Protein AF-A0AAD6L4G0-F1 (afdb_monomer_lite)

pLDDT: mean 73.36, std 23.01, range [27.33, 98.12]

Secondary structure (DSSP, 8-state):
--STTGGGSTT-TTSHHHHHHHHHHHHHHHHHHHHHHHHHHHHHHHHHHHHHHHHHHHTTSSPPPPTTHHHHHTS--S---SS------------------TT------------------

InterPro domains:
  IPR019339 CBF1-interacting co-repressor CIR, N-terminal domain [PF10197] (11-46)
  IPR019339 CBF1-interacting co-repressor CIR, N-terminal domain [SM01083] (10-46)
  IPR051376 Pre-mRNA-splicing factor CWC25 [PTHR16196] (1-111)

Foldseek 3Di:
DPCPVLLVDPPRCPNPVNVVVVVVVVVVVVVVVVVVVVVVVVVVVVVVVVVVVVVCVVVVVDPDDDPCVCCVVVLVPPDDPDDDDDDDDPPPPPPPPPDPPPDDDPPDDDDDDDDDDDDDD

Organism: NCBI:txid889485

Structure (mmCIF, N/CA/C/O backbone):
data_AF-A0AAD6L4G0-F1
#
_entry.id   AF-A0AAD6L4G0-F1
#
loop_
_atom_site.group_PDB
_atom_site.id
_atom_site.type_symbol
_atom_site.label_atom_id
_atom_site.label_alt_id
_atom_site.label_comp_id
_atom_site.label_asym_id
_atom_site.label_entity_id
_atom_site.label_seq_id
_atom_site.pdbx_PDB_ins_code
_atom_site.Cartn_x
_atom_site.Cartn_y
_atom_site.Cartn_z
_atom_site.occupancy
_atom_site.B_iso_or_equiv
_atom_site.auth_seq_id
_atom_site.auth_comp_id
_atom_site.auth_asym_id
_atom_site.auth_atom_id
_atom_site.pdbx_PDB_model_num
ATOM 1 N N . MET A 1 1 ? 32.839 -9.065 -27.907 1.00 72.00 1 MET A N 1
ATOM 2 C CA . MET A 1 1 ? 31.527 -8.377 -28.013 1.00 72.00 1 MET A CA 1
ATOM 3 C C . MET A 1 1 ? 30.476 -9.296 -28.658 1.00 72.00 1 MET A C 1
ATOM 5 O O . MET A 1 1 ? 29.988 -8.985 -29.734 1.00 72.00 1 MET A O 1
ATOM 9 N N . ALA A 1 2 ? 30.110 -10.428 -28.044 1.00 69.19 2 ALA A N 1
ATOM 10 C CA . ALA A 1 2 ? 29.283 -11.436 -28.733 1.00 69.19 2 ALA A CA 1
ATOM 11 C C . ALA A 1 2 ? 27.767 -11.386 -28.426 1.00 69.19 2 ALA A C 1
ATOM 13 O O . ALA A 1 2 ? 26.998 -12.039 -29.117 1.00 69.19 2 ALA A O 1
ATOM 14 N N . LEU A 1 3 ? 27.299 -10.585 -27.454 1.00 82.94 3 LEU A N 1
ATOM 15 C CA . LEU A 1 3 ? 25.878 -10.579 -27.041 1.00 82.94 3 LEU A CA 1
ATOM 16 C C . LEU A 1 3 ? 25.209 -9.190 -27.027 1.00 82.94 3 LEU A C 1
ATOM 18 O O . LEU A 1 3 ? 24.076 -9.035 -26.582 1.00 82.94 3 LEU A O 1
ATOM 22 N N . LYS A 1 4 ? 25.867 -8.153 -27.563 1.00 82.38 4 LYS A N 1
ATOM 23 C CA . LYS A 1 4 ? 25.365 -6.761 -27.514 1.00 82.38 4 LYS A CA 1
ATOM 24 C C . LYS A 1 4 ? 24.028 -6.560 -28.248 1.00 82.38 4 LYS A C 1
ATOM 26 O O . LYS A 1 4 ? 23.288 -5.631 -27.932 1.00 82.38 4 LYS A O 1
ATOM 31 N N . PHE A 1 5 ? 23.706 -7.411 -29.225 1.00 88.88 5 PHE A N 1
ATOM 32 C CA . PHE A 1 5 ? 22.449 -7.325 -29.975 1.00 88.88 5 PHE A CA 1
ATOM 33 C C . PHE A 1 5 ? 21.219 -7.67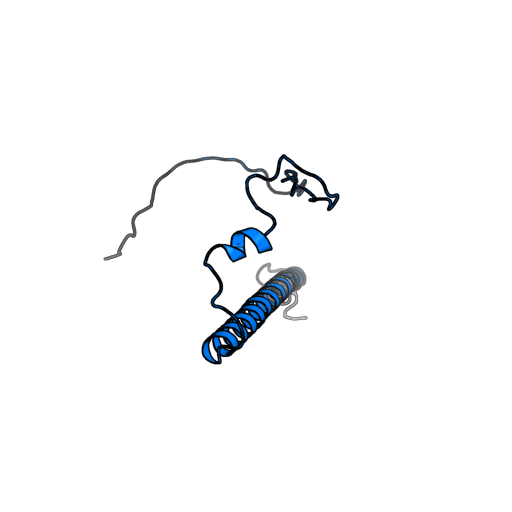8 -29.125 1.00 88.88 5 PHE A C 1
ATOM 35 O O . PHE A 1 5 ? 20.125 -7.222 -29.455 1.00 88.88 5 PHE A O 1
ATOM 42 N N . LEU A 1 6 ? 21.389 -8.437 -28.033 1.00 89.69 6 LEU A N 1
ATOM 4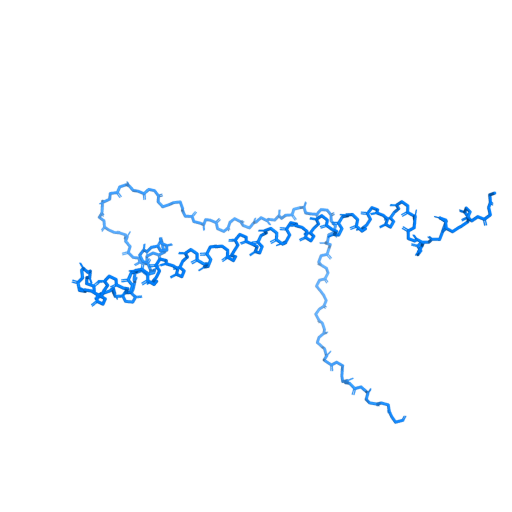3 C CA . LEU A 1 6 ? 20.297 -8.814 -27.136 1.00 89.69 6 LEU A CA 1
ATOM 44 C C . LEU A 1 6 ? 19.661 -7.592 -26.466 1.00 89.69 6 LEU A C 1
ATOM 46 O O . LEU A 1 6 ? 18.444 -7.488 -26.426 1.00 89.69 6 LEU A O 1
ATOM 50 N N . ASN A 1 7 ? 20.455 -6.592 -26.078 1.00 88.38 7 ASN A N 1
ATOM 51 C CA . ASN A 1 7 ? 19.933 -5.349 -25.495 1.00 88.38 7 ASN A CA 1
ATOM 52 C C . ASN A 1 7 ? 19.099 -4.502 -26.471 1.00 88.38 7 ASN A C 1
ATOM 54 O O . ASN A 1 7 ? 18.354 -3.627 -26.041 1.00 88.38 7 ASN A O 1
ATOM 58 N N . LYS A 1 8 ? 19.188 -4.755 -27.784 1.00 89.62 8 LYS A N 1
ATOM 59 C CA . LYS A 1 8 ? 18.309 -4.126 -28.785 1.00 89.62 8 LYS A CA 1
ATOM 60 C C . LYS A 1 8 ? 16.952 -4.832 -28.899 1.00 89.62 8 LYS A C 1
ATOM 62 O O . LYS A 1 8 ? 16.086 -4.360 -29.629 1.00 89.62 8 LYS A O 1
ATOM 67 N N . LYS A 1 9 ? 16.768 -5.981 -28.240 1.00 92.44 9 LYS A N 1
ATOM 68 C CA . LYS A 1 9 ? 15.515 -6.739 -28.235 1.00 92.44 9 LYS A CA 1
ATOM 69 C C . LYS A 1 9 ? 14.657 -6.296 -27.051 1.00 92.44 9 LYS A C 1
ATOM 71 O O . LYS A 1 9 ? 15.123 -6.277 -25.917 1.00 92.44 9 LYS A O 1
ATOM 76 N N . GLY A 1 10 ? 13.391 -5.969 -27.316 1.00 91.56 10 GLY A N 1
ATOM 77 C CA . GLY A 1 10 ? 12.460 -5.470 -26.294 1.00 91.56 10 GLY A CA 1
ATOM 78 C C . GLY A 1 10 ? 12.145 -6.473 -25.179 1.00 91.56 10 GLY A C 1
ATOM 79 O O . GLY A 1 10 ? 11.789 -6.069 -24.083 1.00 91.56 10 GLY A O 1
ATOM 80 N N . TRP A 1 11 ? 12.326 -7.769 -25.423 1.00 93.56 11 TRP A N 1
ATOM 81 C CA . TRP A 1 11 ? 12.080 -8.836 -24.448 1.00 93.56 11 TRP A CA 1
ATOM 82 C C . TRP A 1 11 ? 13.308 -9.192 -23.592 1.00 93.56 11 TRP A C 1
ATOM 84 O O . TRP A 1 11 ? 13.210 -10.039 -22.711 1.00 93.56 11 TRP A O 1
ATOM 94 N N . HIS A 1 12 ? 14.479 -8.593 -23.840 1.00 93.94 12 HIS A N 1
ATOM 95 C CA . HIS A 1 12 ? 15.696 -8.948 -23.110 1.00 93.94 12 HIS A CA 1
ATOM 96 C C . HIS A 1 12 ? 15.680 -8.397 -21.679 1.00 93.94 12 HIS A C 1
ATOM 98 O O . HIS A 1 12 ? 15.475 -7.202 -21.469 1.00 93.94 12 HIS A O 1
ATOM 104 N N . THR A 1 13 ? 15.944 -9.247 -20.690 1.00 93.06 13 THR A N 1
ATOM 105 C CA . THR A 1 13 ? 15.858 -8.905 -19.258 1.00 93.06 13 THR A CA 1
ATOM 106 C C . THR A 1 13 ? 16.901 -7.880 -18.817 1.00 93.06 13 THR A C 1
ATOM 108 O O . THR A 1 13 ? 16.602 -7.023 -17.998 1.00 93.06 13 THR A O 1
ATOM 111 N N . GLY A 1 14 ? 18.096 -7.896 -19.413 1.00 92.75 14 GLY A N 1
ATOM 112 C CA . GLY A 1 14 ? 19.152 -6.911 -19.142 1.00 92.75 14 GLY A CA 1
ATOM 113 C C . GLY A 1 14 ? 18.969 -5.555 -19.840 1.00 92.75 14 GLY A C 1
ATOM 114 O O . GLY A 1 14 ? 19.861 -4.713 -19.776 1.00 92.75 14 GLY A O 1
ATOM 115 N N . SER A 1 15 ? 17.862 -5.342 -20.562 1.00 93.94 15 SER A N 1
ATOM 116 C CA . SER A 1 15 ? 17.562 -4.045 -21.179 1.00 93.94 15 SER A CA 1
ATOM 117 C C . SER A 1 15 ? 17.193 -3.017 -20.108 1.00 93.94 15 SER A C 1
ATOM 119 O O . SER A 1 15 ? 16.331 -3.295 -19.279 1.00 93.94 15 SER A O 1
ATOM 121 N N . LEU A 1 16 ? 17.775 -1.811 -20.166 1.00 93.00 16 LEU A N 1
ATOM 122 C CA . LEU A 1 16 ? 17.512 -0.731 -19.198 1.00 93.00 16 LEU A CA 1
ATOM 123 C C . LEU A 1 16 ? 16.015 -0.443 -19.036 1.00 93.00 16 LEU A C 1
ATOM 125 O O . LEU A 1 16 ? 15.533 -0.319 -17.920 1.00 93.00 16 LEU A O 1
ATOM 129 N N . ARG A 1 17 ? 15.256 -0.455 -20.138 1.00 94.06 17 ARG A N 1
ATOM 130 C CA . ARG A 1 17 ? 13.797 -0.256 -20.111 1.00 94.06 17 ARG A CA 1
ATOM 131 C C . ARG A 1 17 ? 13.068 -1.327 -19.300 1.00 94.06 17 ARG A C 1
ATOM 133 O O . ARG A 1 17 ? 12.108 -1.023 -18.604 1.00 94.06 17 ARG A O 1
ATOM 140 N N . ASN A 1 18 ? 13.504 -2.580 -19.403 1.00 95.12 18 ASN A N 1
ATOM 141 C CA . ASN A 1 18 ? 12.869 -3.685 -18.689 1.00 95.12 18 ASN A CA 1
ATOM 142 C C . ASN A 1 18 ? 13.251 -3.663 -17.214 1.00 95.12 18 ASN A C 1
ATOM 144 O O . ASN A 1 18 ? 12.381 -3.854 -16.373 1.00 95.12 18 ASN A O 1
ATOM 148 N N . ILE A 1 19 ? 14.511 -3.350 -16.910 1.00 96.06 19 ILE A N 1
ATOM 149 C CA . ILE A 1 19 ? 14.985 -3.136 -15.540 1.00 96.06 19 ILE A CA 1
ATOM 150 C C . ILE A 1 19 ? 14.190 -2.000 -14.879 1.00 96.06 19 ILE A C 1
ATOM 152 O O . ILE A 1 19 ? 13.681 -2.173 -13.779 1.00 96.06 19 ILE A O 1
ATOM 156 N N . GLU A 1 20 ? 13.999 -0.872 -15.570 1.00 96.38 20 GLU A N 1
ATOM 157 C CA . GLU A 1 20 ? 13.179 0.247 -15.086 1.00 96.38 20 GLU A CA 1
ATOM 158 C C . GLU A 1 20 ? 11.712 -0.145 -14.869 1.00 96.38 20 GLU A C 1
ATOM 160 O O . GLU A 1 20 ? 11.108 0.257 -13.876 1.00 96.38 20 GLU A O 1
ATOM 165 N N . ASN A 1 21 ? 11.118 -0.918 -15.781 1.00 96.31 21 ASN A N 1
ATOM 166 C CA . ASN A 1 21 ? 9.733 -1.372 -15.646 1.00 96.31 21 ASN A CA 1
ATOM 167 C C . ASN A 1 21 ? 9.553 -2.308 -14.449 1.00 96.31 21 ASN A C 1
ATOM 169 O O . ASN A 1 21 ? 8.589 -2.155 -13.702 1.00 96.31 21 ASN A O 1
ATOM 173 N N . VAL A 1 22 ? 10.480 -3.250 -14.265 1.00 97.12 22 VAL A N 1
ATOM 174 C CA . VAL A 1 22 ? 10.493 -4.153 -13.109 1.00 97.12 22 VAL A CA 1
ATOM 175 C C . VAL A 1 22 ? 10.659 -3.346 -11.829 1.00 97.12 22 VAL A C 1
ATOM 177 O O . VAL A 1 22 ? 9.840 -3.484 -10.932 1.00 97.12 22 VAL A O 1
ATOM 180 N N . TRP A 1 23 ? 11.609 -2.412 -11.788 1.00 97.00 23 TRP A N 1
ATOM 181 C CA . TRP A 1 23 ? 11.828 -1.559 -10.622 1.00 97.00 23 TRP A CA 1
ATOM 182 C C . TRP A 1 23 ? 10.591 -0.729 -10.248 1.00 97.00 23 TRP A C 1
ATOM 184 O O . TRP A 1 23 ? 10.219 -0.646 -9.080 1.00 97.00 23 TRP A O 1
ATOM 194 N N . LYS A 1 24 ? 9.890 -0.151 -11.232 1.00 98.12 24 LYS A N 1
ATOM 195 C CA . LYS A 1 24 ? 8.627 0.565 -10.984 1.00 98.12 24 LYS A CA 1
ATOM 196 C C . LYS A 1 24 ? 7.529 -0.364 -10.466 1.00 98.12 24 LYS A C 1
ATOM 198 O O . LYS A 1 24 ? 6.747 0.038 -9.606 1.00 98.12 24 LYS A O 1
ATOM 203 N N . ALA A 1 25 ? 7.448 -1.584 -10.998 1.00 97.50 25 ALA A N 1
ATOM 204 C CA . ALA A 1 25 ? 6.483 -2.579 -10.545 1.00 97.50 25 ALA A CA 1
ATOM 205 C C . ALA A 1 25 ? 6.777 -3.031 -9.106 1.00 97.50 25 ALA A C 1
ATOM 207 O O . ALA A 1 25 ? 5.857 -3.075 -8.294 1.00 97.50 25 ALA A O 1
ATOM 208 N N . GLU A 1 26 ? 8.044 -3.283 -8.776 1.00 97.38 26 GLU A N 1
ATOM 209 C CA . GLU A 1 26 ? 8.508 -3.607 -7.423 1.00 97.38 26 GLU A CA 1
ATOM 210 C C . GLU A 1 26 ? 8.202 -2.466 -6.451 1.00 97.38 26 GLU A C 1
ATOM 212 O O . GLU A 1 26 ? 7.585 -2.685 -5.416 1.00 97.38 26 GLU A O 1
ATOM 217 N N . GLN A 1 27 ? 8.503 -1.221 -6.824 1.00 97.94 27 GLN A N 1
ATOM 218 C CA . GLN A 1 27 ? 8.221 -0.066 -5.974 1.00 97.94 27 GLN A CA 1
ATOM 219 C C . GLN A 1 27 ? 6.718 0.123 -5.714 1.00 97.94 27 GLN A C 1
ATOM 221 O O . GLN A 1 27 ? 6.313 0.454 -4.596 1.00 97.94 27 GLN A O 1
ATOM 226 N N . LYS A 1 28 ? 5.875 -0.096 -6.731 1.00 98.00 28 LYS A N 1
ATOM 227 C CA . LYS A 1 28 ? 4.417 -0.082 -6.564 1.00 98.00 28 LYS A CA 1
ATOM 228 C C . LYS A 1 28 ? 3.960 -1.216 -5.644 1.00 98.00 28 LYS A C 1
ATOM 230 O O . LYS A 1 28 ? 3.135 -0.978 -4.765 1.00 98.00 28 LYS A O 1
ATOM 235 N N . HIS A 1 29 ? 4.511 -2.413 -5.821 1.00 97.94 29 HIS A N 1
ATOM 236 C CA . HIS A 1 29 ? 4.192 -3.567 -4.990 1.00 97.94 29 HIS A CA 1
ATOM 237 C C . HIS A 1 29 ? 4.566 -3.333 -3.523 1.00 97.94 29 HIS A C 1
ATOM 239 O O . HIS A 1 29 ? 3.740 -3.553 -2.644 1.00 97.94 29 HIS A O 1
ATOM 245 N N . ASP A 1 30 ? 5.754 -2.794 -3.251 1.00 97.69 30 ASP A N 1
ATOM 246 C CA . ASP A 1 30 ? 6.201 -2.465 -1.895 1.00 97.69 30 ASP A CA 1
ATOM 247 C C . ASP A 1 30 ? 5.289 -1.430 -1.224 1.00 97.69 30 ASP A C 1
ATOM 249 O O . ASP A 1 30 ? 4.995 -1.522 -0.030 1.00 97.69 30 ASP A O 1
ATOM 253 N N . ALA A 1 31 ? 4.809 -0.440 -1.982 1.00 97.19 31 ALA A N 1
ATOM 254 C CA . ALA A 1 31 ? 3.856 0.542 -1.475 1.00 97.19 31 ALA A CA 1
ATOM 255 C C . ALA A 1 31 ? 2.495 -0.091 -1.136 1.00 97.19 31 ALA A C 1
ATOM 257 O O . ALA A 1 31 ? 1.878 0.275 -0.136 1.00 97.19 31 ALA A O 1
ATOM 258 N N . GLU A 1 32 ? 2.023 -1.037 -1.948 1.00 96.69 32 GLU A N 1
ATOM 259 C CA . GLU A 1 32 ? 0.794 -1.792 -1.682 1.00 96.69 32 GLU A CA 1
ATOM 260 C C . GLU A 1 32 ? 0.950 -2.715 -0.468 1.00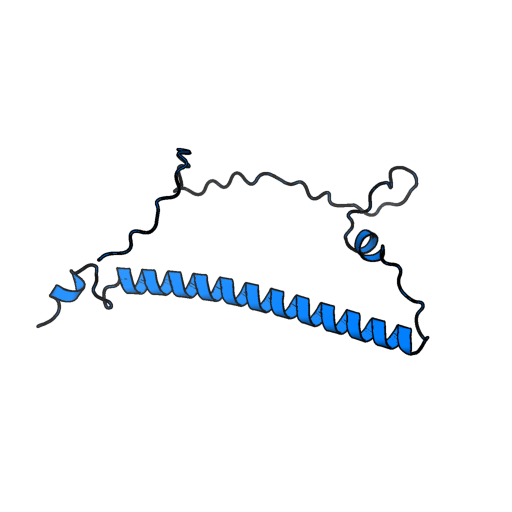 96.69 32 GLU A C 1
ATOM 262 O O . GLU A 1 32 ? 0.074 -2.730 0.397 1.00 96.69 32 GLU A O 1
ATOM 267 N N . GLN A 1 33 ? 2.080 -3.416 -0.345 1.00 97.50 33 GLN A N 1
ATOM 268 C CA . GLN A 1 33 ? 2.360 -4.289 0.798 1.00 97.50 33 GLN A CA 1
ATOM 269 C C . GLN A 1 33 ? 2.403 -3.510 2.110 1.00 97.50 33 GLN A C 1
ATOM 271 O O . GLN A 1 33 ? 1.742 -3.902 3.067 1.00 97.50 33 GLN A O 1
ATOM 276 N N . LYS A 1 34 ? 3.074 -2.353 2.143 1.00 97.56 34 LYS A N 1
ATOM 277 C CA . LYS A 1 34 ? 3.098 -1.494 3.339 1.00 97.56 34 LYS A CA 1
ATOM 278 C C . LYS A 1 34 ? 1.702 -1.044 3.767 1.00 97.56 34 LYS A C 1
ATOM 280 O O . LYS A 1 34 ? 1.390 -1.066 4.953 1.00 97.56 34 LYS A O 1
ATOM 285 N N . LYS A 1 35 ? 0.839 -0.682 2.812 1.00 97.00 35 LYS A N 1
ATOM 286 C CA . LYS A 1 35 ? -0.560 -0.329 3.106 1.00 97.00 35 LYS A CA 1
ATOM 287 C C . LYS A 1 35 ? -1.340 -1.523 3.658 1.00 97.00 35 LYS A C 1
ATOM 289 O O . LYS A 1 35 ? -2.114 -1.367 4.598 1.00 97.00 35 LYS A O 1
ATOM 294 N N . LEU A 1 36 ? -1.135 -2.717 3.101 1.00 97.38 36 LEU A N 1
ATOM 295 C CA . LEU A 1 36 ? -1.762 -3.941 3.607 1.00 97.38 36 LEU A CA 1
ATOM 296 C C . LEU A 1 36 ? -1.278 -4.302 5.014 1.00 97.38 36 LEU A C 1
ATOM 298 O O . LEU A 1 36 ? -2.082 -4.736 5.833 1.00 97.38 36 LEU A O 1
ATOM 302 N N . GLU A 1 37 ? 0.006 -4.127 5.310 1.00 97.44 37 GLU A N 1
ATOM 303 C CA . GLU A 1 37 ? 0.570 -4.344 6.644 1.00 97.44 37 GLU A CA 1
ATOM 304 C C . GLU A 1 37 ? -0.004 -3.368 7.671 1.00 97.44 37 GLU A C 1
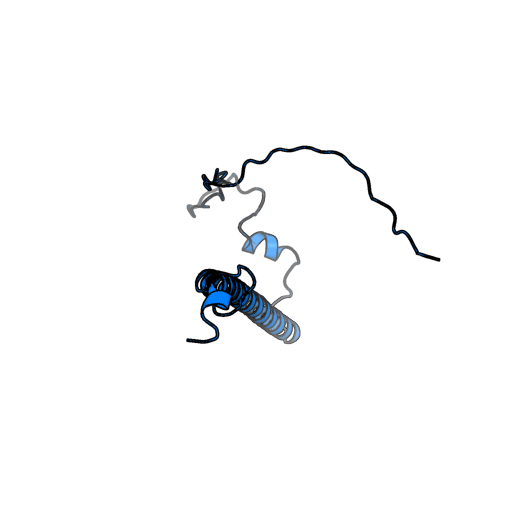ATOM 306 O O . GLU A 1 37 ? -0.396 -3.788 8.759 1.00 97.44 37 GLU A O 1
ATOM 311 N N . GLU A 1 38 ? -0.128 -2.091 7.312 1.00 97.06 38 GLU A N 1
ATOM 312 C CA . GLU A 1 38 ? -0.766 -1.083 8.158 1.00 97.06 38 GLU A CA 1
ATOM 313 C C . GLU A 1 38 ? -2.227 -1.448 8.467 1.00 97.06 38 GLU A C 1
ATOM 315 O O . GLU A 1 38 ? -2.626 -1.463 9.631 1.00 97.06 38 GLU A O 1
ATOM 320 N N . LEU A 1 39 ? -3.005 -1.834 7.452 1.00 96.81 39 LEU A N 1
ATOM 321 C CA . LEU A 1 39 ? -4.392 -2.287 7.619 1.00 96.81 39 LEU A CA 1
ATOM 322 C C . LEU A 1 39 ? -4.490 -3.549 8.487 1.00 96.81 39 LEU A C 1
ATOM 324 O O . LEU A 1 39 ? -5.353 -3.646 9.357 1.00 96.81 39 LEU A O 1
ATOM 328 N N . ARG A 1 40 ? -3.593 -4.522 8.283 1.00 96.19 40 ARG A N 1
ATOM 329 C CA . ARG A 1 40 ? -3.526 -5.737 9.113 1.00 96.19 40 ARG A CA 1
ATOM 330 C C . ARG A 1 40 ? -3.247 -5.399 10.570 1.00 96.19 40 ARG A C 1
ATOM 332 O O . ARG A 1 40 ? -3.875 -5.982 11.450 1.00 96.19 40 ARG A O 1
ATOM 339 N N . LYS A 1 41 ? -2.339 -4.454 10.818 1.00 97.75 41 LYS A N 1
ATOM 340 C CA . LYS A 1 41 ? -2.039 -3.978 12.165 1.00 97.75 41 LYS A CA 1
ATOM 341 C C . LYS A 1 41 ? -3.258 -3.310 12.802 1.00 97.75 41 LYS A C 1
ATOM 343 O O . LYS A 1 41 ? -3.591 -3.647 13.927 1.00 97.75 41 LYS A O 1
ATOM 348 N N . GLN A 1 42 ? -3.966 -2.446 12.072 1.00 96.38 42 GLN A N 1
ATOM 349 C CA . GLN A 1 42 ? -5.184 -1.799 12.577 1.00 96.38 42 GLN A CA 1
ATOM 350 C C . GLN A 1 42 ? -6.256 -2.819 12.987 1.00 96.38 42 GLN A C 1
ATOM 352 O O . GLN A 1 42 ? -6.828 -2.699 14.066 1.00 96.38 42 GLN A O 1
ATOM 357 N N . ILE A 1 43 ? -6.479 -3.858 12.173 1.00 95.69 43 ILE A N 1
ATOM 358 C CA . ILE A 1 43 ? -7.422 -4.943 12.494 1.00 95.69 43 ILE A CA 1
ATOM 359 C C . ILE A 1 43 ? -6.992 -5.697 13.755 1.00 95.69 43 ILE A C 1
ATOM 361 O O . ILE A 1 43 ? -7.837 -6.072 14.566 1.00 95.69 43 ILE A O 1
ATOM 365 N N . GLN A 1 44 ? -5.694 -5.954 13.915 1.00 97.00 44 GLN A N 1
ATOM 366 C CA . GLN A 1 44 ? -5.176 -6.656 15.084 1.00 97.00 44 GLN A CA 1
ATOM 367 C C . GLN A 1 44 ? -5.334 -5.812 16.355 1.00 97.00 44 GLN A C 1
ATOM 369 O O . GLN A 1 44 ? -5.867 -6.308 17.344 1.00 97.00 44 GLN A O 1
ATOM 374 N N . ASP A 1 45 ? -4.978 -4.529 16.295 1.00 95.69 45 ASP A N 1
ATOM 375 C CA . ASP A 1 45 ? -5.149 -3.590 17.406 1.00 95.69 45 ASP A CA 1
ATOM 376 C C . ASP A 1 45 ? -6.638 -3.456 17.796 1.00 95.69 45 ASP A C 1
ATOM 378 O O . ASP A 1 45 ? -6.982 -3.390 18.977 1.00 95.69 45 ASP A O 1
ATOM 382 N N . GLU A 1 46 ? -7.549 -3.440 16.815 1.00 91.00 46 GLU A N 1
ATOM 383 C CA . GLU A 1 46 ? -8.997 -3.408 17.051 1.00 91.00 46 GLU A CA 1
ATOM 384 C C . GLU A 1 46 ? -9.504 -4.704 17.700 1.00 91.00 46 GLU A C 1
ATOM 386 O O . GLU A 1 46 ? -10.272 -4.653 18.666 1.00 91.00 46 GLU A O 1
ATOM 391 N N . ARG A 1 47 ? -9.032 -5.867 17.231 1.00 95.62 47 ARG A N 1
ATOM 392 C CA . ARG A 1 47 ? -9.356 -7.167 17.836 1.00 95.62 47 ARG A CA 1
ATOM 393 C C . ARG A 1 47 ? -8.913 -7.225 19.288 1.00 95.62 47 ARG A C 1
ATOM 395 O O . ARG A 1 47 ? -9.744 -7.516 20.143 1.00 95.62 47 ARG A O 1
ATOM 402 N N . GLU A 1 48 ? -7.668 -6.869 19.579 1.00 95.38 48 GLU A N 1
ATOM 403 C CA . GLU A 1 48 ? -7.125 -6.878 20.941 1.00 95.38 48 GLU A CA 1
ATOM 404 C C . GLU A 1 48 ? -7.918 -5.957 21.878 1.00 95.38 48 GLU A C 1
ATOM 406 O O . GLU A 1 48 ? -8.244 -6.338 23.003 1.00 95.38 48 GLU A O 1
ATOM 411 N N . ARG A 1 49 ? -8.318 -4.768 21.406 1.00 91.12 49 ARG A N 1
ATOM 412 C CA . ARG A 1 49 ? -9.198 -3.865 22.169 1.00 91.12 49 ARG A CA 1
ATOM 413 C C . ARG A 1 49 ? -10.563 -4.488 22.444 1.00 91.12 49 ARG A C 1
ATOM 415 O O . ARG A 1 49 ? -11.057 -4.391 23.569 1.00 91.12 49 ARG A O 1
ATOM 422 N N . SER A 1 50 ? -11.166 -5.121 21.439 1.00 89.00 50 SER A N 1
ATOM 423 C CA . SER A 1 50 ? -12.473 -5.769 21.579 1.00 89.00 50 SER A CA 1
ATOM 424 C C . SER A 1 50 ? -12.426 -6.959 22.544 1.00 89.00 50 SER A C 1
ATOM 426 O O . SER A 1 50 ? -13.306 -7.100 23.392 1.00 89.00 50 SER A O 1
ATOM 428 N N . GLU A 1 51 ? -11.363 -7.763 22.489 1.00 92.69 51 GLU A N 1
ATOM 429 C CA . GLU A 1 51 ? -11.140 -8.903 23.378 1.00 92.69 51 GLU A CA 1
ATOM 430 C C . GLU A 1 51 ? -10.903 -8.443 24.816 1.00 92.69 51 GLU A C 1
ATOM 432 O O . GLU A 1 51 ? -11.511 -8.969 25.750 1.00 92.69 51 GLU A O 1
ATOM 437 N N . PHE A 1 52 ? -10.081 -7.408 25.005 1.00 92.31 52 PHE A N 1
ATOM 438 C CA . PHE A 1 52 ? -9.838 -6.825 26.319 1.00 92.31 52 PHE A CA 1
ATOM 439 C C . PHE A 1 52 ? -11.122 -6.262 26.938 1.00 92.31 52 PHE A C 1
ATOM 441 O O . PHE A 1 52 ? -11.364 -6.431 28.135 1.00 92.31 52 PHE A O 1
ATOM 448 N N . ARG A 1 53 ? -11.978 -5.628 26.128 1.00 88.25 53 ARG A N 1
ATOM 449 C CA . ARG A 1 53 ? -13.284 -5.135 26.576 1.00 88.25 53 ARG A CA 1
ATOM 450 C C . ARG A 1 53 ? -14.214 -6.279 26.969 1.00 88.25 53 ARG A C 1
ATOM 452 O O . ARG A 1 53 ? -14.783 -6.238 28.056 1.00 88.25 53 ARG A O 1
ATOM 459 N N . LEU A 1 54 ? -14.324 -7.308 26.130 1.00 90.31 54 LEU A N 1
ATOM 460 C CA . LEU A 1 54 ? -15.128 -8.497 26.417 1.00 90.31 54 LEU A CA 1
ATOM 461 C C . LEU A 1 54 ? -14.689 -9.161 27.732 1.00 90.31 54 LEU A C 1
ATOM 463 O O . LEU A 1 54 ? -15.529 -9.563 28.534 1.00 90.31 54 LEU A O 1
ATOM 467 N N . LEU A 1 55 ? -13.381 -9.226 27.988 1.00 93.00 55 LEU A N 1
ATOM 468 C CA . LEU A 1 55 ? -12.840 -9.769 29.231 1.00 93.00 55 LEU A CA 1
ATOM 469 C C . LEU A 1 55 ? -13.226 -8.919 30.456 1.00 93.00 55 LEU A C 1
ATOM 471 O O . LEU A 1 55 ? -13.591 -9.474 31.492 1.00 93.00 55 LEU A O 1
ATOM 475 N N . GLN A 1 56 ? -13.209 -7.585 30.346 1.00 91.31 56 GLN A N 1
ATOM 476 C CA . GLN A 1 56 ? -13.673 -6.688 31.416 1.00 91.31 56 GLN A CA 1
ATOM 477 C C . GLN A 1 56 ? -15.172 -6.831 31.699 1.00 91.31 56 GLN A C 1
ATOM 479 O O . GLN A 1 56 ? -15.585 -6.797 32.860 1.00 91.31 56 GLN A O 1
ATOM 484 N N . GLU A 1 57 ? -15.983 -7.008 30.653 1.00 89.50 57 GLU A N 1
ATOM 485 C CA . GLU A 1 57 ? -17.422 -7.253 30.787 1.00 89.50 57 GLU A CA 1
ATOM 486 C C . GLU A 1 57 ? -17.703 -8.597 31.467 1.00 89.50 57 GLU A C 1
ATOM 488 O O . GLU A 1 57 ? -18.564 -8.681 32.342 1.00 89.50 57 GLU A O 1
ATOM 493 N N . GLN A 1 58 ? -16.952 -9.647 31.116 1.00 89.12 58 GLN A N 1
ATOM 494 C CA . GLN A 1 58 ? -17.050 -10.957 31.769 1.00 89.12 58 GLN A CA 1
ATOM 495 C C . GLN A 1 58 ? -16.621 -10.907 33.237 1.00 89.12 58 GLN A C 1
ATOM 497 O O . GLN A 1 58 ? -17.248 -11.549 34.077 1.00 89.12 58 GLN A O 1
ATOM 502 N N . ALA A 1 59 ? -15.594 -10.118 33.557 1.00 91.62 59 ALA A N 1
ATOM 503 C CA . ALA A 1 59 ? -15.179 -9.861 34.933 1.00 91.62 59 ALA A CA 1
ATOM 504 C C . ALA A 1 59 ? -16.189 -9.000 35.719 1.00 91.62 59 ALA A C 1
ATOM 506 O O . ALA A 1 59 ? -16.029 -8.824 36.925 1.00 91.62 59 ALA A O 1
ATOM 507 N N . GLY A 1 60 ? -17.216 -8.448 35.057 1.00 87.62 60 GLY A N 1
ATOM 508 C CA . GLY A 1 60 ? -18.223 -7.578 35.667 1.00 87.62 60 GLY A CA 1
ATOM 509 C C . GLY A 1 60 ? -17.700 -6.191 36.046 1.00 87.62 60 GLY A C 1
ATOM 510 O O . GLY A 1 60 ? -18.382 -5.460 36.760 1.00 87.62 60 GLY A O 1
ATOM 511 N N . LEU A 1 61 ? -16.500 -5.822 35.583 1.00 86.06 61 LEU A N 1
ATOM 512 C CA . LEU A 1 61 ? -15.871 -4.532 35.876 1.00 86.06 61 LEU A CA 1
ATOM 513 C C . LEU A 1 61 ? -16.500 -3.393 35.068 1.00 86.06 61 LEU A C 1
ATOM 515 O O . LEU A 1 61 ? -16.507 -2.245 35.507 1.00 86.06 61 LEU A O 1
ATOM 519 N N . VAL A 1 62 ? -17.017 -3.719 33.884 1.00 83.69 62 VAL A N 1
ATOM 520 C CA . VAL A 1 62 ? -17.596 -2.767 32.939 1.00 83.69 62 VAL A CA 1
ATOM 521 C C . VAL A 1 62 ? -18.966 -3.277 32.481 1.00 83.69 62 VAL A C 1
ATOM 523 O O . VAL A 1 62 ? -19.098 -4.468 32.186 1.00 83.69 62 VAL A O 1
ATOM 526 N N . PRO A 1 63 ? -20.006 -2.419 32.435 1.00 83.06 63 PRO A N 1
ATOM 527 C CA . PRO A 1 63 ? -21.317 -2.817 31.935 1.00 83.06 63 PRO A CA 1
ATOM 528 C C . PRO A 1 63 ? -21.251 -3.190 30.448 1.00 83.06 63 PRO A C 1
ATOM 530 O O . PRO A 1 63 ? -20.465 -2.622 29.688 1.00 83.06 63 PRO A O 1
ATOM 533 N N . LYS A 1 64 ? -22.110 -4.130 30.035 1.00 80.38 64 LYS A N 1
ATOM 534 C CA . LYS A 1 64 ? -22.201 -4.587 28.641 1.00 80.38 64 LYS A CA 1
ATOM 535 C C . LYS A 1 64 ? -22.523 -3.425 27.705 1.00 80.38 64 LYS A C 1
ATOM 537 O O . LYS A 1 64 ? -23.506 -2.718 27.922 1.00 80.38 64 LYS A O 1
ATOM 542 N N . GLN A 1 65 ? -21.708 -3.259 26.669 1.00 72.19 65 GLN A N 1
ATOM 543 C CA . GLN A 1 65 ? -21.873 -2.203 25.676 1.00 72.19 65 GLN A CA 1
ATOM 544 C C . GLN A 1 65 ? -23.101 -2.460 24.773 1.00 72.19 65 GLN A C 1
ATOM 546 O O . GLN A 1 65 ? -23.301 -3.575 24.285 1.00 72.19 65 GLN A O 1
ATOM 551 N N . GLU A 1 66 ? -23.923 -1.435 24.510 1.00 77.94 66 GLU A N 1
ATOM 552 C CA . GLU A 1 66 ? -25.021 -1.538 23.536 1.00 77.94 66 GLU A CA 1
ATOM 553 C C . GLU A 1 66 ? -24.518 -1.510 22.08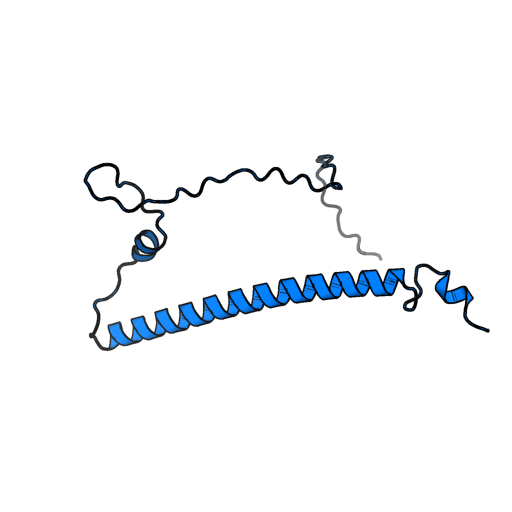1 1.00 77.94 66 GLU A C 1
ATOM 555 O O . GLU A 1 66 ? -23.500 -0.903 21.754 1.00 77.94 66 GLU A O 1
ATOM 560 N N . ARG A 1 67 ? -25.281 -2.123 21.163 1.00 77.31 67 ARG A N 1
ATOM 561 C CA . ARG A 1 67 ? -24.912 -2.299 19.740 1.00 77.31 67 ARG A CA 1
ATOM 562 C C . ARG A 1 67 ? -24.730 -0.983 18.957 1.00 77.31 67 ARG A C 1
ATOM 564 O O . ARG A 1 67 ? -24.250 -1.015 17.828 1.00 77.31 67 ARG A O 1
ATOM 571 N N . LEU A 1 68 ? -25.129 0.159 19.518 1.00 78.56 68 LEU A N 1
ATOM 572 C CA . LEU A 1 68 ? -25.167 1.455 18.830 1.00 78.56 68 LEU A CA 1
ATOM 573 C C . LEU A 1 68 ? -23.894 2.297 18.981 1.00 78.56 68 LEU A C 1
ATOM 575 O O . LEU A 1 68 ? -23.804 3.356 18.373 1.00 78.56 68 LEU A O 1
ATOM 579 N N . GLU A 1 69 ? -22.900 1.850 19.740 1.00 77.06 69 GLU A N 1
ATOM 580 C CA . GLU A 1 69 ? -21.707 2.667 20.018 1.00 77.06 69 GLU A CA 1
ATOM 581 C C . GLU A 1 69 ? -20.850 2.963 18.791 1.00 77.06 69 GLU A C 1
ATOM 583 O O . GLU A 1 69 ? -20.338 4.072 18.663 1.00 77.06 69 GLU A O 1
ATOM 588 N N . PHE A 1 70 ? -20.825 2.062 17.803 1.00 78.81 70 PHE A N 1
ATOM 589 C CA . PHE A 1 70 ? -20.152 2.332 16.528 1.00 78.81 70 PHE A CA 1
ATOM 590 C C . PHE A 1 70 ? -20.693 3.604 15.834 1.00 78.81 70 PHE A C 1
ATOM 592 O O . PHE A 1 70 ? -19.961 4.292 15.122 1.00 78.81 70 PHE A O 1
ATOM 599 N N . LEU A 1 71 ? -21.976 3.939 16.033 1.00 81.44 71 LEU A N 1
ATOM 600 C CA . LEU A 1 71 ? -22.610 5.134 15.467 1.00 81.44 71 LEU A CA 1
ATOM 601 C C . LEU A 1 71 ? -22.111 6.416 16.154 1.00 81.44 71 LEU A C 1
ATOM 603 O O . LEU A 1 71 ? -21.999 7.458 15.509 1.00 81.44 71 LEU A O 1
ATOM 607 N N . TYR A 1 72 ? -21.820 6.338 17.452 1.00 79.94 72 TYR A N 1
ATOM 608 C CA . TYR A 1 72 ? -21.334 7.467 18.241 1.00 79.94 72 TYR A CA 1
ATOM 609 C C . TYR A 1 72 ? -19.831 7.695 18.041 1.00 79.94 72 TYR A C 1
ATOM 611 O O . TYR A 1 72 ? -19.418 8.845 17.901 1.00 79.94 72 TYR A O 1
ATOM 619 N N . ASP A 1 73 ? -19.044 6.626 17.905 1.00 78.00 73 ASP A N 1
ATOM 620 C CA . ASP A 1 73 ? -17.600 6.712 17.643 1.00 78.00 73 ASP A CA 1
ATOM 621 C C . ASP A 1 73 ? -17.270 7.126 16.202 1.00 78.00 73 ASP A C 1
ATOM 623 O O . ASP A 1 73 ? -16.273 7.804 15.955 1.00 78.00 73 ASP A O 1
ATOM 627 N N . SER A 1 74 ? -18.115 6.765 15.230 1.00 78.75 74 SER A N 1
ATOM 628 C CA . SER A 1 74 ? -17.873 7.072 13.810 1.00 78.75 74 SER A CA 1
ATOM 629 C C . SER A 1 74 ? -18.094 8.542 13.431 1.00 78.75 74 SER A C 1
ATOM 631 O O . SER A 1 74 ? -17.847 8.917 12.286 1.00 78.75 74 SER A O 1
ATOM 633 N N . GLY A 1 75 ? -18.572 9.390 14.351 1.00 75.81 75 GLY A N 1
ATOM 634 C CA . GLY A 1 75 ? -18.828 10.815 14.092 1.00 75.81 75 GLY A CA 1
ATOM 635 C C . GLY A 1 75 ? -19.948 11.092 13.076 1.00 75.81 75 GLY A C 1
ATOM 636 O O . GLY A 1 75 ? -20.190 12.245 12.724 1.00 75.81 75 GLY A O 1
ATOM 637 N N . LEU A 1 76 ? -20.654 10.052 12.620 1.00 69.75 76 LEU A N 1
ATOM 638 C CA . LEU A 1 76 ? -21.725 10.101 11.617 1.00 69.75 76 LEU A CA 1
ATOM 639 C C . LEU A 1 76 ? -23.124 10.261 12.236 1.00 69.75 76 LEU A C 1
ATOM 641 O O . LEU A 1 76 ? -24.126 10.094 11.539 1.00 69.75 76 LEU A O 1
ATOM 645 N N . ALA A 1 77 ? -23.212 10.551 13.538 1.00 70.44 77 ALA A N 1
ATOM 646 C CA . ALA A 1 77 ? -24.467 10.558 14.282 1.00 70.44 77 ALA A CA 1
ATOM 647 C C . ALA A 1 77 ? -25.546 11.429 13.604 1.00 70.44 77 ALA A C 1
ATOM 649 O O . ALA A 1 77 ? -25.420 12.649 13.473 1.00 70.44 77 ALA A O 1
ATOM 650 N N . VAL A 1 78 ? -26.633 10.776 13.184 1.00 60.50 78 VAL A N 1
ATOM 651 C CA . VAL A 1 78 ? -27.796 11.410 12.563 1.00 60.50 78 VAL A CA 1
ATOM 652 C C . VAL A 1 78 ? -28.584 12.177 13.636 1.00 60.50 78 VAL A C 1
ATOM 654 O O . VAL A 1 78 ? -29.047 11.598 14.614 1.00 60.50 78 VAL A O 1
ATOM 657 N N . GLY A 1 79 ? -28.734 13.496 13.474 1.00 57.78 79 GLY A N 1
ATOM 658 C CA . GLY A 1 79 ? -29.738 14.275 14.213 1.00 57.78 79 GLY A CA 1
ATOM 659 C C . GLY A 1 79 ? -29.304 15.005 15.493 1.00 57.78 79 GLY A C 1
ATOM 660 O O . GLY A 1 79 ? -30.012 14.933 16.494 1.00 57.78 79 GLY A O 1
ATOM 661 N N . LYS A 1 80 ? -28.234 15.815 15.462 1.00 52.00 80 LYS A N 1
ATOM 662 C CA . LYS A 1 80 ? -28.040 16.888 16.463 1.00 52.00 80 LYS A CA 1
ATOM 663 C C . LYS A 1 80 ? -28.071 18.275 15.814 1.00 52.00 80 LYS A C 1
ATOM 665 O O . LYS A 1 80 ? -27.039 18.876 15.548 1.00 52.00 80 LYS A O 1
ATOM 670 N N . THR A 1 81 ? -29.282 18.786 15.571 1.00 47.81 81 THR A N 1
ATOM 671 C CA . THR A 1 81 ? -29.548 20.165 15.107 1.00 47.81 81 THR A CA 1
ATOM 672 C C . THR A 1 81 ? -30.246 21.043 16.153 1.00 47.81 81 THR A C 1
ATOM 674 O O . THR A 1 81 ? -30.866 22.040 15.803 1.00 47.81 81 THR A O 1
ATOM 677 N N . SER A 1 82 ? -30.139 20.748 17.451 1.00 47.31 82 SER A N 1
ATOM 678 C CA . SER A 1 82 ? -30.641 21.668 18.483 1.00 47.31 82 SER A CA 1
ATOM 679 C C . SER A 1 82 ? -29.898 21.512 19.810 1.00 47.31 82 SER A C 1
ATOM 681 O O . SER A 1 82 ? -30.075 20.512 20.503 1.00 47.31 82 SER A O 1
ATOM 683 N N . GLY A 1 83 ? -29.096 22.521 20.172 1.00 44.69 83 GLY A N 1
ATOM 684 C CA . GLY A 1 83 ? -28.567 22.717 21.529 1.00 44.69 83 GLY A CA 1
ATOM 685 C C . GLY A 1 83 ? -27.042 22.624 21.663 1.00 44.69 83 GLY A C 1
ATOM 686 O O . GLY A 1 83 ? -26.496 21.531 21.743 1.00 44.69 83 GLY A O 1
ATOM 687 N N . SER A 1 84 ? -26.401 23.800 21.701 1.00 45.53 84 SER A N 1
ATOM 688 C CA . SER A 1 84 ? -25.077 24.166 22.242 1.00 45.53 84 SER A CA 1
ATOM 689 C C . SER A 1 84 ? -24.042 23.074 22.555 1.00 45.53 84 SER A C 1
ATOM 691 O O . SER A 1 84 ? -24.158 22.381 23.556 1.00 45.53 84 SER A O 1
ATOM 693 N N . SER A 1 85 ? -22.939 23.062 21.799 1.00 39.00 85 SER A N 1
ATOM 694 C CA . SER A 1 85 ? -21.581 23.403 22.278 1.00 39.00 85 SER A CA 1
ATOM 695 C C . SER A 1 85 ? -20.570 23.097 21.170 1.00 39.00 85 SER A C 1
ATOM 697 O O . SER A 1 85 ? -20.556 22.005 20.608 1.00 39.00 85 SER A O 1
ATOM 699 N N . SER A 1 86 ? -19.752 24.088 20.847 1.00 47.03 86 SER A N 1
ATOM 700 C CA . SER A 1 86 ? -18.730 24.110 19.803 1.00 47.03 86 SER A CA 1
ATOM 701 C C . SER A 1 86 ? -17.742 22.936 19.868 1.00 47.03 86 SER A C 1
ATOM 703 O O . SER A 1 86 ? -16.828 22.931 20.687 1.00 47.03 86 SER A O 1
ATOM 705 N N . GLY A 1 87 ? -17.878 21.994 18.940 1.00 43.59 87 GLY A N 1
ATOM 706 C CA . GLY A 1 87 ? -16.843 21.036 18.564 1.00 43.59 87 GLY A CA 1
ATOM 707 C C . GLY A 1 87 ? -16.953 20.820 17.063 1.00 43.59 87 GLY A C 1
ATOM 708 O O . GLY A 1 87 ? -17.864 20.138 16.608 1.00 43.59 87 GLY A O 1
ATOM 709 N N . GLY A 1 88 ? -16.110 21.517 16.298 1.00 43.78 88 GLY A N 1
ATOM 710 C CA . GLY A 1 88 ? -16.185 21.610 14.842 1.00 43.78 88 GLY A CA 1
ATOM 711 C C . GLY A 1 88 ? -16.137 20.248 14.158 1.00 43.78 88 GLY A C 1
ATOM 712 O O . GLY A 1 88 ? -15.065 19.680 13.973 1.00 43.78 88 GLY A O 1
ATOM 713 N N . GLY A 1 89 ? -17.305 19.763 13.738 1.00 43.41 89 GLY A N 1
ATOM 714 C CA . GLY A 1 89 ? -17.423 18.691 12.764 1.00 43.41 89 GLY A CA 1
ATOM 715 C C . GLY A 1 89 ? -16.904 19.194 11.424 1.00 43.41 89 GLY A C 1
ATOM 716 O O . GLY A 1 89 ? -17.590 19.939 10.723 1.00 43.41 89 GLY A O 1
ATOM 717 N N . VAL A 1 90 ? -15.673 18.817 11.081 1.00 44.12 90 VAL A N 1
ATOM 718 C CA . VAL A 1 90 ? -15.158 18.945 9.719 1.00 44.12 90 VAL A CA 1
ATOM 719 C C . VAL A 1 90 ? -15.978 17.980 8.873 1.00 44.12 90 VAL A C 1
ATOM 721 O O . VAL A 1 90 ? -15.722 16.780 8.845 1.00 44.12 90 VAL A O 1
ATOM 724 N N . GLY A 1 91 ? -17.030 18.510 8.246 1.00 45.66 91 GLY A N 1
ATOM 725 C CA . GLY A 1 91 ? -17.816 17.780 7.270 1.00 45.66 91 GLY A CA 1
ATOM 726 C C . GLY A 1 91 ? -16.875 17.201 6.224 1.00 45.66 91 GLY A C 1
ATOM 727 O O . GLY A 1 91 ? -16.099 17.932 5.604 1.00 45.66 91 GLY A O 1
ATOM 728 N N . VAL A 1 92 ? -16.932 15.886 6.048 1.00 49.62 92 VAL A N 1
ATOM 729 C CA . VAL A 1 92 ? -16.310 15.191 4.925 1.00 49.62 92 VAL A CA 1
ATOM 730 C C . VAL A 1 92 ? -16.993 15.662 3.643 1.00 49.62 92 VAL A C 1
ATOM 732 O O . VAL A 1 92 ? -17.935 15.065 3.132 1.00 49.62 92 VAL A O 1
ATOM 735 N N . ALA A 1 93 ? -16.543 16.809 3.141 1.00 45.12 93 ALA A N 1
ATOM 736 C CA . ALA A 1 93 ? -16.828 17.252 1.798 1.00 45.12 93 ALA A CA 1
ATOM 737 C C . ALA A 1 93 ? -16.172 16.234 0.864 1.00 45.12 93 ALA A C 1
ATOM 739 O O . ALA A 1 93 ? -14.951 16.225 0.708 1.00 45.12 93 ALA A O 1
ATOM 740 N N . PHE A 1 94 ? -16.989 15.376 0.251 1.00 48.12 94 PHE A N 1
ATOM 741 C CA . PHE A 1 94 ? -16.626 14.606 -0.933 1.00 48.12 94 PHE A CA 1
ATOM 742 C C . PHE A 1 94 ? -16.339 15.606 -2.061 1.00 48.12 94 PHE A C 1
ATOM 744 O O . PHE A 1 94 ? -17.181 15.921 -2.901 1.00 48.12 94 PHE A O 1
ATOM 751 N N . LYS A 1 95 ? -15.159 16.224 -2.004 1.00 53.69 95 LYS A N 1
ATOM 752 C CA . LYS A 1 95 ? -14.634 17.069 -3.060 1.00 53.69 95 LYS A CA 1
ATOM 753 C C . LYS A 1 95 ? -14.214 16.091 -4.147 1.00 53.69 95 LYS A C 1
ATOM 755 O O . LYS A 1 95 ? -13.216 15.396 -3.990 1.00 53.69 95 LYS A O 1
ATOM 760 N N . SER A 1 96 ? -15.033 15.998 -5.192 1.00 54.91 96 SER A N 1
ATOM 761 C CA . SER A 1 96 ? -14.691 15.348 -6.454 1.00 54.91 96 SER A CA 1
ATOM 762 C C . SER A 1 96 ? -13.318 15.858 -6.885 1.00 54.91 96 SER A C 1
ATOM 764 O O . SER A 1 96 ? -13.195 16.985 -7.367 1.00 54.91 96 SER A O 1
ATOM 766 N N . LEU A 1 97 ? -12.277 15.074 -6.610 1.00 47.38 97 LEU A N 1
ATOM 767 C CA . LEU A 1 97 ? -10.944 15.333 -7.111 1.00 47.38 97 LEU A CA 1
ATOM 768 C C . LEU A 1 97 ? -10.989 14.881 -8.564 1.00 47.38 97 LEU A C 1
ATOM 770 O O . LEU A 1 97 ? -10.787 13.715 -8.889 1.00 47.38 97 LEU A O 1
ATOM 774 N N . GLU A 1 98 ? -11.386 15.815 -9.423 1.00 49.66 98 GLU A N 1
ATOM 775 C CA . GLU A 1 98 ? -11.127 15.731 -10.847 1.00 49.66 98 GLU A CA 1
ATOM 776 C C . GLU A 1 98 ? -9.608 15.751 -11.010 1.00 49.66 98 GLU A C 1
ATOM 778 O O . GLU A 1 98 ? -8.950 16.790 -11.008 1.00 49.66 98 GLU A O 1
ATOM 783 N N . GLU A 1 99 ? -9.046 14.549 -10.987 1.00 44.34 99 GLU A N 1
ATOM 784 C CA . GLU A 1 99 ? -7.628 14.305 -11.106 1.00 44.34 99 GLU A CA 1
ATOM 785 C C . GLU A 1 99 ? -7.264 14.466 -12.580 1.00 44.34 99 GLU A C 1
ATOM 787 O O . GLU A 1 99 ? -7.568 13.623 -13.427 1.00 44.34 99 GLU A O 1
ATOM 792 N N . SER A 1 100 ? -6.610 15.581 -12.896 1.00 42.97 100 SER A N 1
ATOM 793 C CA . SER A 1 100 ? -5.841 15.742 -14.121 1.00 42.97 100 SER A CA 1
ATOM 794 C C . SER A 1 100 ? -4.644 14.787 -14.089 1.00 42.97 100 SER A C 1
ATOM 796 O O . SER A 1 100 ? -3.497 15.179 -13.893 1.00 42.97 100 SER A O 1
ATOM 798 N N . ILE A 1 101 ? -4.915 13.500 -14.301 1.00 42.16 101 ILE A N 1
ATOM 799 C CA . ILE A 1 101 ? -3.912 12.519 -14.700 1.00 42.16 101 ILE A CA 1
ATOM 800 C C . ILE A 1 101 ? -3.752 12.671 -16.219 1.00 42.16 101 ILE A C 1
ATOM 802 O O . ILE A 1 101 ? -4.669 12.308 -16.964 1.00 42.16 101 ILE A O 1
ATOM 806 N N . PRO A 1 102 ? -2.626 13.200 -16.734 1.00 47.25 102 PRO A N 1
ATOM 807 C CA . PRO A 1 102 ? -2.380 13.192 -18.168 1.00 47.25 102 PRO A CA 1
ATOM 808 C C . PRO A 1 102 ? -2.151 11.742 -18.611 1.00 47.25 102 PRO A C 1
ATOM 810 O O . PRO A 1 102 ? -1.050 11.213 -18.476 1.00 47.25 102 PRO A O 1
ATOM 813 N N . GLY A 1 103 ? -3.197 11.083 -19.124 1.00 40.38 103 GLY A N 1
ATOM 814 C CA . GLY A 1 103 ? -3.032 9.784 -19.784 1.00 40.38 103 GLY A CA 1
ATOM 815 C C . GLY A 1 103 ? -4.184 8.780 -19.778 1.00 40.38 103 GLY A C 1
ATOM 816 O O . GLY A 1 103 ? -3.930 7.640 -20.153 1.00 40.38 103 GLY A O 1
ATOM 817 N N . CYS A 1 104 ? -5.420 9.121 -19.402 1.00 27.33 104 CYS A N 1
ATOM 818 C CA . CYS A 1 104 ? -6.533 8.174 -19.560 1.00 27.33 104 CYS A CA 1
ATOM 819 C C . CYS A 1 104 ? -7.796 8.859 -20.092 1.00 27.33 104 CYS A C 1
ATOM 821 O O . CYS A 1 104 ? -8.631 9.357 -19.340 1.00 27.33 104 CYS A O 1
ATOM 823 N N . THR A 1 105 ? -7.944 8.885 -21.416 1.00 33.94 105 THR A N 1
ATOM 824 C CA . THR A 1 105 ? -9.221 9.180 -22.064 1.00 33.94 105 THR A CA 1
ATOM 825 C C . THR A 1 105 ? -10.183 8.022 -21.810 1.00 33.94 105 THR A C 1
ATOM 827 O O . THR A 1 105 ? -10.072 6.949 -22.402 1.00 33.94 105 THR A O 1
ATOM 830 N N . THR A 1 106 ? -11.167 8.243 -20.939 1.00 36.12 106 THR A N 1
ATOM 831 C CA . THR A 1 106 ? -12.304 7.331 -20.789 1.00 36.12 106 THR A CA 1
ATOM 832 C C . THR A 1 106 ? -13.183 7.447 -22.035 1.00 36.12 106 THR A C 1
ATOM 834 O O . THR A 1 106 ? -14.063 8.297 -22.115 1.00 36.12 106 THR A O 1
ATOM 837 N N . THR A 1 107 ? -12.940 6.597 -23.035 1.00 34.75 107 THR A N 1
ATOM 838 C CA . THR A 1 107 ? -13.953 6.293 -24.054 1.00 34.75 107 THR A CA 1
ATOM 839 C C . THR A 1 107 ? -14.839 5.197 -23.481 1.00 34.75 107 THR A C 1
ATOM 841 O O . THR A 1 107 ? -14.491 4.020 -23.508 1.00 34.75 107 THR A O 1
ATOM 844 N N . SER A 1 108 ? -15.971 5.600 -22.909 1.00 37.50 108 SER A N 1
ATOM 845 C CA . SER A 1 108 ? -17.044 4.683 -22.536 1.00 37.50 108 SER A CA 1
ATOM 846 C C . SER A 1 108 ? -17.648 4.112 -23.820 1.00 37.50 108 SER A C 1
ATOM 848 O O . SER A 1 108 ? -18.320 4.831 -24.556 1.00 37.50 108 SER A O 1
ATOM 850 N N . ASN A 1 109 ? -17.379 2.840 -24.120 1.00 34.16 109 ASN A N 1
ATOM 851 C CA . ASN A 1 109 ? -18.141 2.097 -25.117 1.00 34.16 109 ASN A CA 1
ATOM 852 C C . ASN A 1 109 ? -18.665 0.817 -24.467 1.00 34.16 109 ASN A C 1
ATOM 854 O O . ASN A 1 109 ? -17.935 -0.141 -24.218 1.00 34.16 109 ASN A O 1
ATOM 858 N N . ASN A 1 110 ? -19.941 0.878 -24.112 1.00 46.34 110 ASN A N 1
ATOM 859 C CA . ASN A 1 110 ? -20.663 -0.121 -23.353 1.00 46.34 110 ASN A CA 1
ATOM 860 C C . ASN A 1 110 ? -21.306 -1.090 -24.351 1.00 46.34 110 ASN A C 1
ATOM 862 O O . ASN A 1 110 ? -22.306 -0.742 -24.969 1.00 46.34 110 ASN A O 1
ATOM 866 N N . ASN A 1 111 ? -20.727 -2.278 -24.542 1.00 42.12 111 ASN A N 1
ATOM 867 C CA . ASN A 1 111 ? -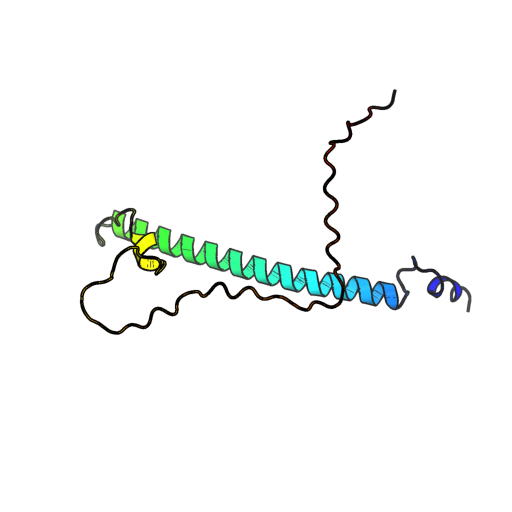21.399 -3.375 -25.236 1.00 42.12 111 ASN A CA 1
ATOM 868 C C . ASN A 1 111 ? -21.162 -4.696 -24.501 1.00 42.12 111 ASN A C 1
ATOM 870 O O . ASN A 1 111 ? -20.090 -5.293 -24.517 1.00 42.12 111 ASN A O 1
ATOM 874 N N . ASN A 1 112 ? -22.237 -5.093 -23.839 1.00 43.62 112 ASN A N 1
ATOM 875 C CA . ASN A 1 112 ? -22.523 -6.367 -23.213 1.00 43.62 112 ASN A CA 1
ATOM 876 C C . ASN A 1 112 ? -22.397 -7.543 -24.207 1.00 43.62 112 ASN A C 1
ATOM 878 O O . ASN A 1 112 ? -23.073 -7.530 -25.233 1.00 43.62 112 ASN A O 1
ATOM 882 N N . ALA A 1 113 ? -21.588 -8.558 -23.868 1.00 40.22 113 ALA A N 1
ATOM 883 C CA . ALA A 1 113 ? -21.885 -9.982 -24.096 1.00 40.22 113 ALA A CA 1
ATOM 884 C C . ALA A 1 113 ? -20.862 -10.884 -23.357 1.00 40.22 113 ALA A C 1
ATOM 886 O O . ALA A 1 113 ? -19.656 -10.691 -23.531 1.00 40.22 113 ALA A O 1
ATOM 887 N N . PRO A 1 114 ? -21.277 -11.902 -22.575 1.00 40.78 114 PRO A N 1
ATOM 888 C CA . PRO A 1 114 ? -20.355 -12.898 -22.032 1.00 40.78 114 PRO A CA 1
ATOM 889 C C . PRO A 1 114 ? -20.035 -13.965 -23.096 1.00 40.78 114 PRO A C 1
ATOM 891 O O . PRO A 1 114 ? -20.900 -14.745 -23.496 1.00 40.78 114 PRO A O 1
ATOM 894 N N . SER A 1 115 ? -18.787 -14.014 -23.572 1.00 43.62 115 SER A N 1
ATOM 895 C CA . SER A 1 115 ? -18.347 -15.031 -24.536 1.00 43.62 115 SER A CA 1
ATOM 896 C C . SER A 1 115 ? -18.069 -16.370 -23.843 1.00 43.62 115 SER A C 1
ATOM 898 O O . SER A 1 115 ? -17.064 -16.540 -23.159 1.00 43.62 115 SER A O 1
ATOM 900 N N . SER A 1 116 ? -18.986 -17.304 -24.085 1.00 42.50 116 SER A N 1
ATOM 901 C CA . SER A 1 116 ? -18.964 -18.751 -23.844 1.00 42.50 116 SER A CA 1
ATOM 902 C C . SER A 1 116 ? -17.581 -19.429 -23.935 1.00 42.50 116 SER A C 1
ATOM 904 O O . SER A 1 116 ? -16.821 -19.218 -24.884 1.00 42.50 116 SER A O 1
ATOM 906 N N . TYR A 1 117 ? -17.286 -20.300 -22.964 1.00 42.31 117 TYR A N 1
ATOM 907 C CA . TYR A 1 117 ? -16.136 -21.205 -22.962 1.00 42.31 117 TYR A CA 1
ATOM 908 C C . TYR A 1 117 ? -16.289 -22.264 -24.069 1.00 42.31 117 TYR A C 1
ATOM 910 O O . TYR A 1 117 ? -17.184 -23.105 -24.005 1.00 42.31 117 TYR A O 1
ATOM 918 N N . LYS A 1 118 ? -15.396 -22.270 -25.068 1.00 42.91 118 LYS A N 1
ATOM 919 C CA . LYS A 1 118 ? -15.263 -23.396 -26.008 1.00 42.91 118 LYS A CA 1
ATOM 920 C C . LYS A 1 118 ? -14.361 -24.480 -25.412 1.00 42.91 118 LYS A C 1
ATOM 922 O O . LYS A 1 118 ? -13.146 -24.298 -25.347 1.00 42.91 118 LYS A O 1
ATOM 927 N N . LEU A 1 119 ? -14.963 -25.611 -25.038 1.00 42.66 119 LEU A N 1
ATOM 928 C CA . LEU A 1 119 ? -14.287 -26.908 -25.000 1.00 42.66 119 LEU A CA 1
ATOM 929 C C . LEU A 1 119 ? -13.850 -27.283 -26.427 1.00 42.66 119 LEU A C 1
ATOM 931 O O . LEU A 1 119 ? -14.602 -27.077 -27.380 1.00 42.66 119 LEU A O 1
ATOM 935 N N . LYS A 1 120 ? -12.624 -27.791 -26.567 1.00 52.88 120 LYS A N 1
ATOM 936 C CA . LYS A 1 120 ? -12.113 -28.408 -27.795 1.00 52.88 120 LYS A CA 1
ATOM 937 C C . LYS A 1 120 ? -12.260 -29.922 -27.652 1.00 52.88 120 LYS A C 1
ATOM 939 O O . LYS A 1 120 ? -11.705 -30.473 -26.703 1.00 52.88 120 LYS A O 1
ATOM 944 N N . GLU A 1 121 ? -12.995 -30.533 -28.572 1.00 50.41 121 GLU A N 1
ATOM 945 C CA . GLU A 1 121 ? -12.815 -31.937 -28.967 1.00 50.41 121 GLU A CA 1
ATOM 946 C C . GLU A 1 121 ? -11.741 -32.021 -30.059 1.00 50.41 121 GLU A C 1
ATOM 948 O O . GLU A 1 121 ? -11.624 -31.040 -30.840 1.00 50.41 121 GLU A O 1
#

Sequence (121 aa):
MALKFLNKKGWHTGSLRNIENVWKAEQKHDAEQKKLEELRKQIQDERERSEFRLLQEQAGLVPKQERLEFLYDSGLAVGKTSGSSSGGGVGVAFKSLEESIPGCTTTSNNNNAPSSYKLKE

Radius of gyration: 27.57 Å; chains: 1; bounding box: 62×56×66 Å